Protein AF-B1YFH8-F1 (afdb_monomer_lite)

Organism: Exiguobacterium sibiricum (strain DSM 17290 / CCUG 55495 / CIP 109462 / JCM 13490 / 255-15) (NCBI:txid262543)

Structure (mmCIF, N/CA/C/O backbone):
data_AF-B1YFH8-F1
#
_entry.id   AF-B1YFH8-F1
#
loop_
_atom_site.group_PDB
_atom_site.id
_atom_site.type_symbol
_atom_site.label_atom_id
_atom_site.label_alt_id
_atom_site.label_comp_id
_atom_site.label_asym_id
_atom_site.label_entity_id
_atom_site.label_seq_id
_atom_site.pdbx_PDB_ins_code
_atom_site.Cartn_x
_atom_site.Cartn_y
_atom_site.Cartn_z
_atom_site.occupancy
_atom_site.B_iso_or_equiv
_atom_site.auth_seq_id
_atom_site.auth_comp_id
_atom_site.auth_asym_id
_atom_site.auth_atom_id
_atom_site.pdbx_PDB_model_num
ATOM 1 N N . MET A 1 1 ? -2.773 13.522 -18.287 1.00 66.25 1 MET A N 1
ATOM 2 C CA . MET A 1 1 ? -2.016 12.505 -17.521 1.00 66.25 1 MET A CA 1
ATOM 3 C C . MET A 1 1 ? -1.870 12.903 -16.052 1.00 66.25 1 MET A C 1
ATOM 5 O O . MET A 1 1 ? -2.356 12.160 -15.216 1.00 66.25 1 MET A O 1
ATOM 9 N N . LEU A 1 2 ? -1.319 14.082 -15.722 1.00 77.38 2 LEU A N 1
ATOM 10 C CA . LEU A 1 2 ? -1.197 14.557 -14.326 1.00 77.38 2 LEU A CA 1
ATOM 11 C C . LEU A 1 2 ? -2.537 14.676 -13.577 1.00 77.38 2 LEU A C 1
ATOM 13 O O . LEU A 1 2 ? -2.634 14.256 -12.432 1.00 77.38 2 LEU A O 1
ATOM 17 N N . SER A 1 3 ? -3.583 15.190 -14.232 1.00 76.81 3 SER A N 1
ATOM 18 C CA . SER A 1 3 ? -4.930 15.271 -13.650 1.00 76.81 3 SER A CA 1
ATOM 19 C C . SER A 1 3 ? -5.519 13.897 -13.320 1.00 76.81 3 SER A C 1
ATOM 21 O O . SER A 1 3 ? -6.137 13.731 -12.277 1.00 76.81 3 SER A O 1
ATOM 23 N N . LEU A 1 4 ? -5.290 12.904 -14.184 1.00 76.00 4 LEU A N 1
ATOM 24 C CA . LEU A 1 4 ? -5.779 11.537 -14.000 1.00 76.00 4 LEU A CA 1
ATOM 25 C C . LEU A 1 4 ? -5.075 10.853 -12.820 1.00 76.00 4 LEU A C 1
ATOM 27 O O . LEU A 1 4 ? -5.743 10.280 -11.969 1.00 76.00 4 LEU A O 1
ATOM 31 N N . LEU A 1 5 ? -3.753 11.023 -12.711 1.00 78.62 5 LEU A N 1
ATOM 32 C CA . LEU A 1 5 ? -2.975 10.553 -11.560 1.00 78.62 5 LEU A CA 1
ATOM 33 C C . LEU A 1 5 ? -3.422 11.213 -10.249 1.00 78.62 5 LEU A C 1
ATOM 35 O O . LEU A 1 5 ? -3.568 10.529 -9.244 1.00 78.62 5 LEU A O 1
ATOM 39 N N . ALA A 1 6 ? -3.673 12.525 -10.246 1.00 82.75 6 ALA A N 1
ATOM 40 C CA . ALA A 1 6 ? -4.124 13.235 -9.048 1.00 82.75 6 ALA A CA 1
ATOM 41 C C . ALA A 1 6 ? -5.509 12.764 -8.570 1.00 82.75 6 ALA A C 1
ATOM 43 O O . ALA A 1 6 ? -5.739 12.598 -7.375 1.00 82.75 6 ALA A O 1
ATOM 44 N N . VAL A 1 7 ? -6.436 12.524 -9.501 1.00 83.00 7 VAL A N 1
ATOM 45 C CA . VAL A 1 7 ? -7.759 11.976 -9.167 1.00 83.00 7 VAL A CA 1
ATOM 46 C C . VAL A 1 7 ? -7.627 10.559 -8.613 1.00 83.00 7 VAL A C 1
ATOM 48 O O . VAL A 1 7 ? -8.259 10.227 -7.613 1.00 83.00 7 VAL A O 1
ATOM 51 N N . GLN A 1 8 ? -6.780 9.736 -9.222 1.00 76.88 8 GLN A N 1
ATOM 52 C CA . GLN A 1 8 ? -6.559 8.359 -8.798 1.00 76.88 8 GLN A CA 1
ATOM 53 C C . GLN A 1 8 ? -5.938 8.272 -7.400 1.00 76.88 8 GLN A C 1
ATOM 55 O O . GLN A 1 8 ? -6.428 7.512 -6.567 1.00 76.88 8 GLN A O 1
ATOM 60 N N . THR A 1 9 ? -4.928 9.090 -7.094 1.00 80.12 9 THR A N 1
ATOM 61 C CA . THR A 1 9 ? -4.331 9.119 -5.750 1.00 80.12 9 THR A CA 1
ATOM 62 C C . THR A 1 9 ? -5.330 9.593 -4.700 1.00 80.12 9 THR A C 1
ATOM 64 O O . THR A 1 9 ? -5.399 9.010 -3.619 1.00 80.12 9 THR A O 1
ATOM 67 N N . LEU A 1 10 ? -6.170 10.584 -5.016 1.00 81.75 10 LEU A N 1
ATOM 68 C CA . LEU A 1 10 ? -7.260 11.005 -4.130 1.00 81.75 10 LEU A CA 1
ATOM 69 C C . LEU A 1 10 ? -8.252 9.867 -3.862 1.00 81.75 10 LEU A C 1
ATOM 71 O O . LEU A 1 10 ? -8.600 9.617 -2.706 1.00 81.75 10 LEU A O 1
ATOM 75 N N . LEU A 1 11 ? -8.680 9.154 -4.908 1.00 76.75 11 LEU A N 1
ATOM 76 C CA . LEU A 1 11 ? -9.576 8.004 -4.774 1.00 76.75 11 LEU A CA 1
ATOM 77 C C . LEU A 1 11 ? -8.945 6.891 -3.933 1.00 76.75 11 LEU A C 1
ATOM 79 O O . LEU A 1 11 ? -9.623 6.321 -3.079 1.00 76.75 11 LEU A O 1
ATOM 83 N N . GLN A 1 12 ? -7.653 6.624 -4.112 1.00 72.62 12 GLN A N 1
ATOM 84 C CA . GLN A 1 12 ? -6.926 5.605 -3.358 1.00 72.62 12 GLN A CA 1
ATOM 85 C C . GLN A 1 12 ? -6.794 5.975 -1.874 1.00 72.62 12 GLN A C 1
ATOM 87 O O . GLN A 1 12 ? -7.021 5.131 -1.006 1.00 72.62 12 GLN A O 1
ATOM 92 N N . VAL A 1 13 ? -6.507 7.244 -1.563 1.00 77.75 13 VAL A N 1
ATOM 93 C CA . VAL A 1 13 ? -6.432 7.735 -0.177 1.00 77.75 13 VAL A CA 1
ATOM 94 C C . VAL A 1 13 ? -7.788 7.617 0.520 1.00 77.75 13 VAL A C 1
ATOM 96 O O . VAL A 1 13 ? -7.858 7.162 1.664 1.00 77.75 13 VAL A O 1
ATOM 99 N N . ILE A 1 14 ? -8.879 7.993 -0.150 1.00 76.00 14 ILE A N 1
ATOM 100 C CA . ILE A 1 14 ? -10.229 7.869 0.417 1.00 76.00 14 ILE A CA 1
ATOM 101 C C . ILE A 1 14 ? -10.608 6.390 0.565 1.00 76.00 14 ILE A C 1
ATOM 103 O O . ILE A 1 14 ? -11.081 5.979 1.629 1.00 76.00 14 ILE A O 1
ATOM 107 N N . GLY A 1 15 ? -10.375 5.589 -0.476 1.00 70.75 15 GLY A N 1
ATOM 108 C CA . GLY A 1 15 ? -10.699 4.166 -0.520 1.00 70.75 15 GLY A CA 1
ATOM 109 C C . GLY A 1 15 ? -9.985 3.370 0.568 1.00 70.75 15 GLY A C 1
ATOM 110 O O . GLY A 1 15 ? -10.650 2.688 1.348 1.00 70.75 15 GLY A O 1
ATOM 111 N N . GLY A 1 16 ? -8.664 3.522 0.696 1.00 68.94 16 GLY A N 1
ATOM 112 C CA . GLY A 1 16 ? -7.867 2.802 1.695 1.00 68.94 16 GLY A CA 1
ATOM 113 C C . GLY A 1 16 ? -8.302 3.103 3.132 1.00 68.94 16 GLY A C 1
ATOM 114 O O . GLY A 1 16 ? -8.535 2.189 3.924 1.00 68.94 16 GLY A O 1
ATOM 115 N N . ASN A 1 17 ? -8.516 4.382 3.455 1.00 69.38 17 ASN A N 1
ATOM 116 C CA . ASN A 1 17 ? -8.950 4.792 4.795 1.00 69.38 17 ASN A CA 1
ATOM 117 C C . ASN A 1 17 ? -10.393 4.367 5.115 1.00 69.38 17 ASN A C 1
ATOM 119 O O . ASN A 1 17 ? -10.727 4.087 6.270 1.00 69.38 17 ASN A O 1
ATOM 123 N N . THR A 1 18 ? -11.265 4.326 4.107 1.00 69.31 18 THR A N 1
ATOM 124 C CA . THR A 1 18 ? -12.672 3.940 4.287 1.00 69.31 18 THR A CA 1
ATOM 125 C C . THR A 1 18 ? -12.819 2.428 4.413 1.00 69.31 18 THR A C 1
ATOM 127 O O . THR A 1 18 ? -13.564 1.967 5.278 1.00 69.31 18 THR A O 1
ATOM 130 N N . ALA A 1 19 ? -12.071 1.652 3.624 1.00 69.75 19 ALA A N 1
ATOM 131 C CA . ALA A 1 19 ? -12.101 0.192 3.653 1.00 69.75 19 ALA A CA 1
ATOM 132 C C . ALA A 1 19 ? -11.781 -0.356 5.052 1.00 69.75 19 ALA A C 1
ATOM 134 O O . ALA A 1 19 ? -12.533 -1.178 5.575 1.00 69.75 19 ALA A O 1
ATOM 135 N N . PHE A 1 20 ? -10.744 0.173 5.713 1.00 68.00 20 PHE A N 1
ATOM 136 C CA . PHE A 1 20 ? -10.383 -0.248 7.069 1.00 68.00 20 PHE A CA 1
ATOM 137 C C . PHE A 1 20 ? -11.508 0.014 8.086 1.00 68.00 20 PHE A C 1
ATOM 139 O O . PHE A 1 20 ? -11.830 -0.846 8.904 1.00 68.00 20 PHE A O 1
ATOM 146 N N . LYS A 1 21 ? -12.176 1.173 7.995 1.00 72.81 21 LYS A N 1
ATOM 147 C CA . LYS A 1 21 ? -13.330 1.504 8.851 1.00 72.81 21 LYS A CA 1
ATOM 148 C C . LYS A 1 21 ? -14.554 0.633 8.576 1.00 72.81 21 LYS A C 1
ATOM 150 O O . LYS A 1 21 ? -15.350 0.400 9.478 1.00 72.81 21 LYS A O 1
ATOM 155 N N . VAL A 1 22 ? -14.751 0.198 7.335 1.00 76.88 22 VAL A N 1
ATOM 156 C CA . VAL A 1 22 ? -15.866 -0.684 6.969 1.00 76.88 22 VAL A CA 1
ATOM 157 C C . VAL A 1 22 ? -15.637 -2.086 7.532 1.00 76.88 22 VAL A C 1
ATOM 159 O O . VAL A 1 22 ? -16.558 -2.662 8.106 1.00 76.88 22 VAL A O 1
ATOM 162 N N . VAL A 1 23 ? -14.407 -2.601 7.468 1.00 78.56 23 VAL A N 1
ATOM 163 C CA . VAL A 1 23 ? -14.052 -3.915 8.033 1.00 78.56 23 VAL A CA 1
ATOM 164 C C . VAL A 1 23 ? -14.330 -3.962 9.534 1.00 78.56 23 VAL A C 1
ATOM 166 O O . VAL A 1 23 ? -15.001 -4.883 9.996 1.00 78.56 23 VAL A O 1
ATOM 169 N N . THR A 1 24 ? -13.916 -2.938 10.288 1.00 77.12 24 THR A N 1
ATOM 170 C CA . THR A 1 24 ? -14.158 -2.883 11.741 1.00 77.12 24 THR A CA 1
ATOM 171 C C . THR A 1 24 ? -15.632 -2.731 12.125 1.00 77.12 24 THR A C 1
ATOM 173 O O . THR A 1 24 ? -15.984 -2.931 13.283 1.00 77.12 24 THR A O 1
ATOM 176 N N . ARG A 1 25 ? -16.509 -2.392 11.170 1.00 76.69 25 ARG A N 1
ATOM 177 C CA . ARG A 1 25 ? -17.966 -2.304 11.367 1.00 76.69 25 ARG A CA 1
ATOM 178 C C . ARG A 1 25 ? -18.712 -3.591 11.027 1.00 76.69 25 ARG A C 1
ATOM 180 O O . ARG A 1 25 ? -19.835 -3.763 11.492 1.00 76.69 25 ARG A O 1
ATOM 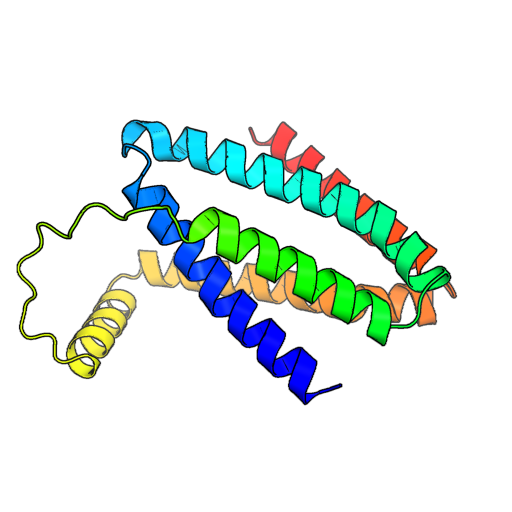187 N N . ILE A 1 26 ? -18.134 -4.444 10.185 1.00 78.62 26 ILE A N 1
ATOM 188 C CA . ILE A 1 26 ? -18.761 -5.688 9.713 1.00 78.62 26 ILE A CA 1
ATOM 189 C C . ILE A 1 26 ? -18.270 -6.887 10.533 1.00 78.62 26 ILE A C 1
ATOM 191 O O . ILE A 1 26 ? -19.021 -7.835 10.749 1.00 78.62 26 ILE A O 1
ATOM 195 N N . VAL A 1 27 ? -17.020 -6.844 10.996 1.00 83.06 27 VAL A N 1
ATOM 196 C CA . VAL A 1 27 ? -16.369 -7.938 11.722 1.00 83.06 27 VAL A CA 1
ATOM 197 C C . VAL A 1 27 ? -16.423 -7.676 13.227 1.00 83.06 27 VAL A C 1
ATOM 199 O O . VAL A 1 27 ? -16.128 -6.573 13.681 1.00 83.06 27 VAL A O 1
ATOM 202 N N . ALA A 1 28 ? -16.776 -8.700 14.007 1.00 82.50 28 ALA A N 1
ATOM 203 C CA . ALA A 1 28 ? -16.754 -8.633 15.467 1.00 82.50 28 ALA A CA 1
ATOM 204 C C . ALA A 1 28 ? -15.328 -8.396 15.999 1.00 82.50 28 ALA A C 1
ATOM 206 O O . ALA A 1 28 ? -14.358 -8.890 15.420 1.00 82.50 28 ALA A O 1
ATOM 207 N N . SER A 1 29 ? -15.195 -7.674 17.115 1.00 82.00 29 SER A N 1
ATOM 208 C CA . SER A 1 29 ? -13.904 -7.266 17.695 1.00 82.00 29 SER A CA 1
ATOM 209 C C . SER A 1 29 ? -12.931 -8.431 17.906 1.00 82.00 29 SER A C 1
ATOM 211 O O . SER A 1 29 ? -11.734 -8.295 17.660 1.00 82.00 29 SER A O 1
ATOM 213 N N . GLU A 1 30 ? -13.447 -9.594 18.300 1.00 87.75 30 GLU A N 1
ATOM 214 C CA . GLU A 1 30 ? -12.684 -10.819 18.562 1.00 87.75 30 GLU A CA 1
ATOM 215 C C . GLU A 1 30 ? -12.129 -11.442 17.272 1.00 87.75 30 GLU A C 1
ATOM 217 O O . GLU A 1 30 ? -11.110 -12.129 17.290 1.00 87.75 30 GLU A O 1
ATOM 222 N N . GLN A 1 31 ? -12.790 -11.188 16.141 1.00 87.88 31 GLN A N 1
ATOM 223 C CA . GLN A 1 31 ? -12.414 -11.691 14.821 1.00 87.88 31 GLN A CA 1
ATOM 224 C C . GLN A 1 31 ? -11.579 -10.685 14.019 1.00 87.88 31 GLN A C 1
ATOM 226 O O . GLN A 1 31 ? -11.055 -11.049 12.965 1.00 87.88 31 GLN A O 1
ATOM 231 N N . LEU A 1 32 ? -11.397 -9.448 14.500 1.00 86.19 32 LEU A N 1
ATOM 232 C CA . LEU A 1 32 ? -10.574 -8.439 13.824 1.00 86.19 32 LEU A CA 1
ATOM 233 C C . LEU A 1 32 ? -9.137 -8.900 13.545 1.00 86.19 32 LEU A C 1
ATOM 235 O O . LEU A 1 32 ? -8.669 -8.642 12.437 1.00 86.19 32 LEU A O 1
ATOM 239 N N . PRO A 1 33 ? -8.435 -9.609 14.455 1.00 86.19 33 PRO A N 1
ATOM 240 C CA . PRO A 1 33 ? -7.101 -10.122 14.151 1.00 86.19 33 PRO A CA 1
ATOM 241 C C . PRO A 1 33 ? -7.111 -11.101 12.969 1.00 86.19 33 PRO A C 1
ATOM 243 O O . PRO A 1 33 ? -6.262 -11.011 12.085 1.00 86.19 33 PRO A O 1
ATOM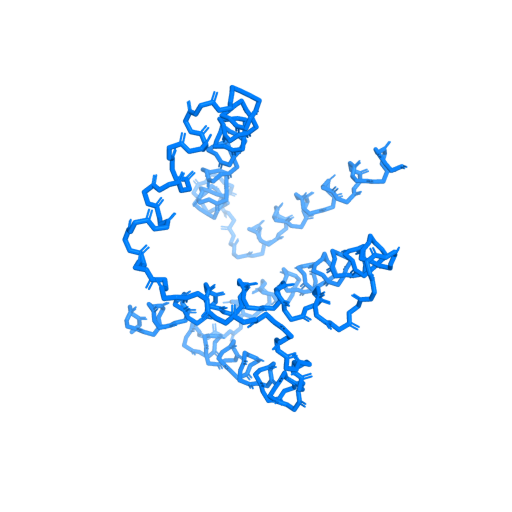 246 N N . VAL A 1 34 ? -8.112 -11.987 12.915 1.00 87.31 34 VAL A N 1
ATOM 247 C CA . VAL A 1 34 ? -8.277 -12.972 11.837 1.00 87.31 34 VAL A CA 1
ATOM 248 C C . VAL A 1 34 ? -8.622 -12.276 10.520 1.00 87.31 34 VAL A C 1
ATOM 250 O O . VAL A 1 34 ? -7.994 -12.546 9.499 1.00 87.31 34 VAL A O 1
ATOM 253 N N . ALA A 1 35 ? -9.567 -11.333 10.531 1.00 85.94 35 ALA A N 1
ATOM 254 C CA . ALA A 1 35 ? -9.918 -10.554 9.345 1.00 85.94 35 ALA A CA 1
ATOM 255 C C . ALA A 1 35 ? -8.731 -9.732 8.823 1.00 85.94 35 ALA A C 1
ATOM 257 O O . ALA A 1 35 ? -8.495 -9.689 7.617 1.00 85.94 35 ALA A O 1
ATOM 258 N N . ASN A 1 36 ? -7.940 -9.137 9.718 1.00 84.69 36 ASN A N 1
ATOM 259 C CA . ASN A 1 36 ? -6.733 -8.409 9.345 1.00 84.69 36 ASN A CA 1
ATOM 260 C C . ASN A 1 36 ? -5.672 -9.337 8.723 1.00 84.69 36 ASN A C 1
ATOM 262 O O . ASN A 1 36 ? -5.038 -8.966 7.737 1.00 84.69 36 ASN A O 1
ATOM 266 N N . ALA A 1 37 ? -5.517 -10.561 9.236 1.00 85.31 37 ALA A N 1
ATOM 267 C CA . ALA A 1 37 ? -4.628 -11.563 8.645 1.00 85.31 37 ALA A CA 1
ATOM 268 C C . ALA A 1 37 ? -5.069 -11.968 7.226 1.00 85.31 37 ALA A C 1
ATOM 270 O O . ALA A 1 37 ? -4.235 -12.038 6.319 1.00 85.31 37 ALA A O 1
ATOM 271 N N . TYR A 1 38 ? -6.374 -12.167 7.002 1.00 86.69 38 TYR A N 1
ATOM 272 C CA . TYR A 1 38 ? -6.917 -12.417 5.662 1.00 86.69 38 TYR A CA 1
ATOM 273 C C . TYR A 1 38 ? -6.655 -11.246 4.713 1.00 86.69 38 TYR A C 1
ATOM 275 O O . TYR A 1 38 ? -6.157 -11.465 3.611 1.00 86.69 38 TYR A O 1
ATOM 283 N N . LEU A 1 39 ? -6.932 -10.010 5.139 1.00 85.88 39 LEU A N 1
ATOM 284 C CA . LEU A 1 39 ? -6.681 -8.818 4.323 1.00 85.88 39 LEU A CA 1
ATOM 285 C C . LEU A 1 39 ? -5.199 -8.666 3.978 1.00 85.88 39 LEU A C 1
ATOM 287 O O . LEU A 1 39 ? -4.872 -8.430 2.820 1.00 85.88 39 LEU A O 1
ATOM 291 N N . SER A 1 40 ? -4.304 -8.873 4.946 1.00 84.44 40 SER A N 1
ATOM 292 C CA . SER A 1 40 ? -2.860 -8.836 4.696 1.00 84.44 40 SER A CA 1
ATOM 293 C C . SER A 1 40 ? -2.418 -9.938 3.732 1.00 84.44 40 SER A C 1
ATOM 295 O O . SER A 1 40 ? -1.561 -9.712 2.881 1.00 84.44 40 SER A O 1
ATOM 297 N N . THR A 1 41 ? -3.022 -11.124 3.815 1.00 85.94 41 THR A N 1
ATOM 298 C CA . THR A 1 41 ? -2.731 -12.221 2.885 1.00 85.94 41 THR A CA 1
ATOM 299 C C . THR A 1 41 ? -3.197 -11.882 1.470 1.00 85.94 41 THR A C 1
ATOM 301 O O . THR A 1 41 ? -2.432 -12.051 0.523 1.00 85.94 41 THR A O 1
ATOM 304 N N . LEU A 1 42 ? -4.419 -11.361 1.317 1.00 88.06 42 LEU A N 1
ATOM 305 C CA . LEU A 1 42 ? -4.958 -10.932 0.024 1.00 88.06 42 LEU A CA 1
ATOM 306 C C . LEU A 1 42 ? -4.125 -9.806 -0.594 1.00 88.06 42 LEU A C 1
ATOM 308 O O . LEU A 1 42 ? -3.859 -9.847 -1.792 1.00 88.06 42 LEU A O 1
ATOM 312 N N . ASP A 1 43 ? -3.671 -8.852 0.215 1.00 85.94 43 ASP A N 1
ATOM 313 C CA . ASP A 1 43 ? -2.791 -7.765 -0.218 1.00 85.94 43 ASP A CA 1
ATOM 314 C C . ASP A 1 43 ? -1.442 -8.292 -0.729 1.00 85.94 43 ASP A C 1
ATOM 316 O O . ASP A 1 43 ? -1.000 -7.932 -1.820 1.00 85.94 43 ASP A O 1
ATOM 320 N N . ARG A 1 44 ? -0.824 -9.240 -0.012 1.00 84.56 44 ARG A N 1
ATOM 321 C CA . ARG A 1 44 ? 0.430 -9.887 -0.440 1.00 84.56 44 ARG A CA 1
ATOM 322 C C . ARG A 1 44 ? 0.262 -10.675 -1.736 1.00 84.56 44 ARG A C 1
ATOM 324 O O . ARG A 1 44 ? 1.086 -10.548 -2.640 1.00 84.56 44 ARG A O 1
ATOM 331 N N . VAL A 1 45 ? -0.799 -11.475 -1.843 1.00 88.12 45 VAL A N 1
ATOM 332 C CA . VAL A 1 45 ? -1.100 -12.253 -3.057 1.00 88.12 45 VAL A CA 1
ATOM 333 C C . VAL A 1 45 ? -1.388 -11.320 -4.233 1.00 88.12 45 VAL A C 1
ATOM 335 O O . VAL A 1 45 ? -0.845 -11.520 -5.318 1.00 88.12 45 VAL A O 1
ATOM 338 N N . GLY A 1 46 ? -2.192 -10.279 -4.010 1.00 89.31 46 GLY A N 1
ATOM 339 C CA . GLY A 1 46 ? -2.500 -9.256 -5.005 1.00 89.31 46 GLY A CA 1
ATOM 340 C C . GLY A 1 46 ? -1.254 -8.506 -5.465 1.00 89.31 46 GLY A C 1
ATOM 341 O O . GLY A 1 46 ? -1.072 -8.317 -6.664 1.00 89.31 46 GLY A O 1
ATOM 342 N N . TH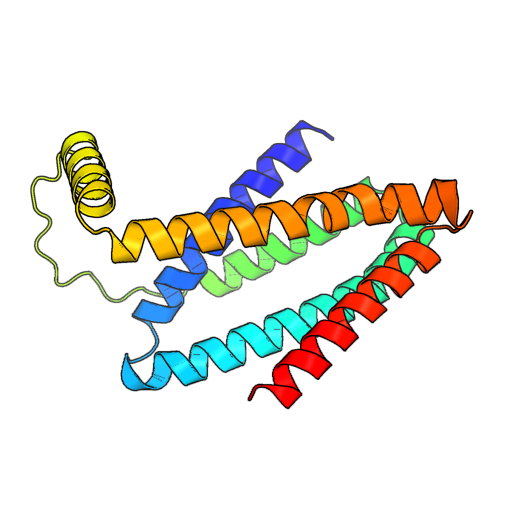R A 1 47 ? -0.354 -8.165 -4.542 1.00 86.94 47 THR A N 1
ATOM 343 C CA . THR A 1 47 ? 0.927 -7.519 -4.852 1.00 86.94 47 THR A CA 1
ATOM 344 C C . THR A 1 47 ? 1.809 -8.429 -5.701 1.00 86.94 47 THR A C 1
ATOM 346 O O . THR A 1 47 ? 2.292 -8.002 -6.745 1.00 86.94 47 THR A O 1
ATOM 349 N N . LEU A 1 48 ? 1.976 -9.702 -5.323 1.00 86.56 48 LEU A N 1
ATOM 350 C CA . LEU A 1 48 ? 2.746 -10.666 -6.118 1.00 86.56 48 LEU A CA 1
ATOM 351 C C . LEU A 1 48 ? 2.172 -10.829 -7.532 1.00 86.56 48 LEU A C 1
ATOM 353 O O . LEU A 1 48 ? 2.910 -10.747 -8.515 1.00 86.56 48 LEU A O 1
ATOM 357 N N . ALA A 1 49 ? 0.855 -11.018 -7.641 1.00 89.25 49 ALA A N 1
ATOM 358 C CA . ALA A 1 49 ? 0.175 -11.130 -8.928 1.00 89.25 49 ALA A CA 1
ATOM 359 C C . ALA A 1 49 ? 0.324 -9.846 -9.761 1.00 89.25 49 ALA A C 1
ATOM 361 O O . ALA A 1 49 ? 0.609 -9.912 -10.957 1.00 89.25 49 ALA A O 1
ATOM 362 N N . GLY A 1 50 ? 0.188 -8.684 -9.121 1.00 88.19 50 GLY A N 1
ATOM 363 C CA . GLY A 1 50 ? 0.332 -7.369 -9.734 1.00 88.19 50 GLY A CA 1
ATOM 364 C C . GLY A 1 50 ? 1.747 -7.096 -10.234 1.00 88.19 50 GLY A C 1
ATOM 365 O O . GLY A 1 50 ? 1.899 -6.567 -11.328 1.00 88.19 50 GLY A O 1
ATOM 366 N N . LEU A 1 51 ? 2.786 -7.504 -9.502 1.00 84.94 51 LEU A N 1
ATOM 367 C CA . LEU A 1 51 ? 4.180 -7.359 -9.934 1.00 84.94 51 LEU A CA 1
ATOM 368 C C . LEU A 1 51 ? 4.507 -8.251 -11.137 1.00 84.94 51 LEU A C 1
ATOM 370 O O . LEU A 1 51 ? 5.139 -7.787 -12.090 1.00 84.94 51 LEU A O 1
ATOM 374 N N . LEU A 1 52 ? 4.039 -9.505 -11.118 1.00 83.50 52 LEU A N 1
ATOM 375 C CA . LEU A 1 52 ? 4.201 -10.446 -12.233 1.00 83.50 52 LEU A CA 1
ATOM 376 C C . LEU A 1 52 ? 3.475 -9.954 -13.491 1.00 83.50 52 LEU A C 1
ATOM 378 O O . LEU A 1 52 ? 4.051 -9.940 -14.579 1.00 83.50 52 LEU A O 1
ATOM 382 N N . ALA A 1 53 ? 2.224 -9.513 -13.341 1.00 86.56 53 ALA A N 1
ATOM 383 C CA . ALA A 1 53 ? 1.447 -8.961 -14.442 1.00 86.56 53 ALA A CA 1
ATOM 384 C C . ALA A 1 53 ? 1.994 -7.600 -14.899 1.00 86.56 53 ALA A C 1
ATOM 386 O O . ALA A 1 53 ? 2.029 -7.326 -16.093 1.00 86.56 53 ALA A O 1
ATOM 387 N N . GLY A 1 54 ? 2.461 -6.758 -13.978 1.00 83.69 54 GLY A N 1
ATOM 388 C CA . GLY A 1 54 ? 2.893 -5.385 -14.234 1.00 83.69 54 GLY A CA 1
ATOM 389 C C . GLY A 1 54 ? 4.067 -5.289 -15.204 1.00 83.69 54 GLY A C 1
ATOM 390 O O . GLY A 1 54 ? 4.022 -4.478 -16.127 1.00 83.69 54 GLY A O 1
ATOM 391 N N . GLY A 1 55 ? 5.076 -6.156 -15.070 1.00 79.25 55 GLY A N 1
ATOM 392 C CA . GLY A 1 55 ? 6.201 -6.204 -16.016 1.00 79.25 55 GLY A CA 1
ATOM 393 C C . GLY A 1 55 ? 5.763 -6.564 -17.444 1.00 79.25 55 GLY A C 1
ATOM 394 O O . GLY A 1 55 ? 6.190 -5.940 -18.421 1.00 79.25 55 GLY A O 1
ATOM 395 N N . LEU A 1 56 ? 4.834 -7.518 -17.570 1.00 83.56 56 LEU A N 1
ATOM 396 C CA . LEU A 1 56 ? 4.241 -7.911 -18.854 1.00 83.56 56 LEU A CA 1
ATOM 397 C C . LEU A 1 56 ? 3.340 -6.805 -19.427 1.00 83.56 56 LEU A C 1
ATOM 399 O O . LEU A 1 56 ? 3.387 -6.512 -20.620 1.00 83.56 56 LEU A O 1
ATOM 403 N N . LEU A 1 57 ? 2.551 -6.146 -18.579 1.00 86.69 57 LEU A N 1
ATOM 404 C CA . LEU A 1 57 ? 1.653 -5.069 -18.987 1.00 86.69 57 LEU A CA 1
ATOM 405 C C . LEU A 1 57 ? 2.429 -3.846 -19.484 1.00 86.69 57 LEU A C 1
ATOM 407 O O . LEU A 1 57 ? 2.092 -3.304 -20.531 1.00 86.69 57 LEU A O 1
ATOM 411 N N . ILE A 1 58 ? 3.492 -3.441 -18.785 1.00 84.12 58 ILE A N 1
ATOM 412 C CA . ILE A 1 58 ? 4.311 -2.275 -19.159 1.00 84.12 58 ILE A CA 1
ATOM 413 C C . ILE A 1 58 ? 5.113 -2.530 -20.443 1.00 84.12 58 ILE A C 1
ATOM 415 O O . ILE A 1 58 ? 5.386 -1.589 -21.187 1.00 84.12 58 ILE A O 1
ATOM 419 N N . SER A 1 59 ? 5.485 -3.781 -20.727 1.00 82.00 59 SER A N 1
ATOM 420 C CA . SER A 1 59 ? 6.181 -4.124 -21.975 1.00 82.00 59 SER A CA 1
ATOM 421 C C . SER A 1 59 ? 5.245 -4.227 -23.185 1.00 82.00 59 SER A C 1
ATOM 423 O O . SER A 1 59 ? 5.676 -3.926 -24.297 1.00 82.00 59 SER A O 1
ATOM 425 N N . GLY A 1 60 ? 3.981 -4.619 -22.987 1.00 83.81 60 GLY A N 1
ATOM 426 C CA . GLY A 1 60 ? 3.009 -4.815 -24.071 1.00 83.81 60 GLY A CA 1
ATOM 427 C C . GLY A 1 60 ? 2.040 -3.654 -24.324 1.00 83.81 60 GLY A C 1
ATOM 428 O O . GLY A 1 60 ? 1.512 -3.538 -25.430 1.00 83.81 60 GLY A O 1
ATOM 429 N N . PHE A 1 61 ? 1.786 -2.794 -23.334 1.00 87.62 61 PHE A N 1
ATOM 430 C CA . PHE A 1 61 ? 0.750 -1.759 -23.404 1.00 87.62 61 PHE A CA 1
ATOM 431 C C . PHE A 1 61 ? 1.286 -0.347 -23.146 1.00 87.62 61 PHE A C 1
ATOM 433 O O . PHE A 1 61 ? 2.267 -0.126 -22.442 1.00 87.62 61 PHE A O 1
ATOM 440 N N . SER A 1 62 ? 0.578 0.644 -23.694 1.00 87.25 62 SER A N 1
ATOM 441 C CA . SER A 1 62 ? 0.796 2.058 -23.376 1.00 87.25 62 SER A CA 1
ATOM 442 C C . SER A 1 62 ? 0.365 2.377 -21.941 1.00 87.25 62 SER A C 1
ATOM 444 O O . SER A 1 62 ? -0.640 1.855 -21.453 1.00 87.25 62 SER A O 1
ATOM 446 N N . ILE A 1 63 ? 1.055 3.336 -21.313 1.00 84.19 63 ILE A N 1
ATOM 447 C CA . ILE A 1 63 ? 0.726 3.873 -19.984 1.00 84.19 63 ILE A CA 1
ATOM 448 C C . ILE A 1 63 ? -0.752 4.280 -19.865 1.00 84.19 63 ILE A C 1
ATOM 450 O O . ILE A 1 63 ? -1.371 4.076 -18.826 1.00 84.19 63 ILE A O 1
ATOM 454 N N . THR A 1 64 ? -1.353 4.810 -20.935 1.00 86.06 64 THR A N 1
ATOM 455 C CA . THR A 1 64 ? -2.760 5.236 -20.936 1.00 86.06 64 THR A CA 1
ATOM 456 C C . THR A 1 64 ? -3.714 4.055 -20.778 1.00 86.06 64 THR A C 1
ATOM 458 O O . THR A 1 64 ? -4.709 4.169 -20.067 1.00 86.06 64 THR A O 1
ATOM 461 N N . VAL A 1 65 ? -3.408 2.921 -21.413 1.00 87.88 65 VAL A N 1
ATOM 462 C CA . VAL A 1 65 ? -4.231 1.707 -21.330 1.00 87.88 65 VAL A CA 1
ATOM 463 C C . VAL A 1 65 ? -4.119 1.090 -19.940 1.00 87.88 65 VAL A C 1
ATOM 465 O O . VAL A 1 65 ? -5.136 0.724 -19.361 1.00 87.88 65 VAL A O 1
ATOM 468 N N . ILE A 1 66 ? -2.907 1.049 -19.382 1.00 88.06 66 ILE A N 1
ATOM 469 C CA . ILE A 1 66 ? -2.648 0.522 -18.034 1.00 88.06 66 ILE A CA 1
ATOM 470 C C . ILE A 1 66 ? -3.424 1.328 -16.984 1.00 88.06 66 ILE A C 1
ATOM 472 O O . ILE A 1 66 ? -4.156 0.752 -16.183 1.00 88.06 66 ILE A O 1
ATOM 476 N N . LEU A 1 67 ? -3.351 2.661 -17.049 1.00 85.38 67 LEU A N 1
ATOM 477 C CA . LEU A 1 67 ? -4.120 3.542 -16.163 1.00 85.38 67 LEU A CA 1
ATOM 478 C C . LEU A 1 67 ? -5.639 3.377 -16.352 1.00 85.38 67 LEU A C 1
ATOM 480 O O . LEU A 1 67 ? -6.401 3.444 -15.389 1.00 85.38 67 LEU A O 1
ATOM 484 N N . GLY A 1 68 ? -6.096 3.129 -17.583 1.00 86.94 68 GLY A N 1
ATOM 485 C CA . GLY A 1 68 ? -7.500 2.823 -17.865 1.00 86.94 68 GLY A CA 1
ATOM 486 C C . GLY A 1 68 ? -7.963 1.511 -17.222 1.00 86.94 68 GLY A C 1
ATOM 487 O O . GLY A 1 68 ? -9.022 1.479 -16.597 1.00 86.94 68 GLY A O 1
ATOM 488 N N . MET A 1 69 ? -7.164 0.444 -17.326 1.00 88.56 69 MET A N 1
ATOM 489 C CA . MET A 1 69 ? -7.445 -0.842 -16.672 1.00 88.56 69 MET A CA 1
ATOM 490 C C . MET A 1 69 ? -7.528 -0.683 -15.153 1.00 88.56 69 MET A C 1
ATOM 492 O O . MET A 1 69 ? -8.463 -1.183 -14.528 1.00 88.56 69 MET A O 1
ATOM 496 N N . GLU A 1 70 ? -6.594 0.061 -14.564 1.00 86.44 70 GLU A N 1
ATOM 497 C CA . GLU A 1 70 ? -6.586 0.329 -13.129 1.00 86.44 70 GLU A CA 1
ATOM 498 C C . GLU A 1 70 ? -7.849 1.071 -12.666 1.00 86.44 70 GLU A C 1
ATOM 500 O O . GLU A 1 70 ? -8.446 0.708 -11.647 1.00 86.44 70 GLU A O 1
ATOM 505 N N . ALA A 1 71 ? -8.298 2.069 -13.433 1.00 84.62 71 ALA A N 1
ATOM 506 C CA . ALA A 1 71 ? -9.534 2.790 -13.147 1.00 84.62 71 ALA A CA 1
ATOM 507 C C . ALA A 1 71 ? -10.762 1.862 -13.170 1.00 84.62 71 ALA A C 1
ATOM 509 O O . ALA A 1 71 ? -11.630 1.967 -12.302 1.00 84.62 71 ALA A O 1
ATOM 510 N N . VAL A 1 72 ? -10.822 0.920 -14.118 1.00 89.38 72 VAL A N 1
ATOM 511 C CA . VAL A 1 72 ? -11.906 -0.074 -14.200 1.00 89.38 72 VAL A CA 1
ATOM 512 C C . VAL A 1 72 ? -11.901 -1.003 -12.983 1.00 89.38 72 VAL A C 1
ATOM 514 O O . VAL A 1 72 ? -12.959 -1.232 -12.398 1.00 89.38 72 VAL A O 1
ATOM 517 N N . VAL A 1 73 ? -10.735 -1.495 -12.554 1.00 88.06 73 VAL A N 1
ATOM 518 C CA . VAL A 1 73 ? -10.619 -2.362 -11.364 1.00 88.06 73 VAL A CA 1
ATOM 519 C C . VAL A 1 73 ? -11.097 -1.639 -10.101 1.00 88.06 73 VAL A C 1
ATOM 521 O O . VAL A 1 73 ? -11.875 -2.197 -9.326 1.00 88.06 73 VAL A O 1
ATOM 524 N N . HIS A 1 74 ? -10.704 -0.377 -9.917 1.00 83.69 74 HIS A N 1
ATOM 525 C CA . HIS A 1 74 ? -11.167 0.433 -8.786 1.00 83.69 74 HIS A CA 1
ATOM 526 C C . HIS A 1 74 ? -12.674 0.702 -8.832 1.00 83.69 74 HIS A C 1
ATOM 528 O O . HIS A 1 74 ? -13.343 0.682 -7.798 1.00 83.69 74 HIS A O 1
ATOM 534 N N . LEU A 1 75 ? -13.227 0.922 -10.024 1.00 85.56 75 LEU A N 1
ATOM 535 C CA . LEU A 1 75 ? -14.661 1.118 -10.208 1.00 85.56 75 LEU A CA 1
ATOM 536 C C . LEU A 1 75 ? -15.443 -0.155 -9.859 1.00 85.56 75 LEU A C 1
ATOM 538 O O . LEU A 1 75 ? -16.440 -0.079 -9.143 1.00 85.56 75 LEU A O 1
ATOM 542 N N . ILE A 1 76 ? -14.955 -1.329 -10.267 1.00 88.75 76 ILE A N 1
ATOM 543 C CA . ILE A 1 76 ? -15.525 -2.624 -9.865 1.00 88.75 76 ILE A CA 1
ATOM 544 C C . ILE A 1 76 ? -15.492 -2.773 -8.339 1.00 88.75 76 ILE A C 1
ATOM 546 O O . ILE A 1 76 ? -16.518 -3.091 -7.736 1.00 88.75 76 ILE A O 1
ATOM 550 N N . ALA A 1 77 ? -14.350 -2.487 -7.704 1.00 84.38 77 ALA A N 1
ATOM 551 C CA . ALA A 1 77 ? -14.217 -2.542 -6.249 1.00 84.38 77 ALA A CA 1
ATOM 552 C C . ALA A 1 77 ? -15.228 -1.622 -5.545 1.00 84.38 77 ALA A C 1
ATOM 554 O O . ALA A 1 77 ? -15.854 -2.027 -4.565 1.00 84.38 77 ALA A O 1
ATOM 555 N N . TRP A 1 78 ? -15.459 -0.417 -6.071 1.00 80.69 78 TRP A N 1
ATOM 556 C CA . TRP A 1 78 ? -16.501 0.467 -5.552 1.00 80.69 78 TRP A CA 1
ATOM 557 C C . TRP A 1 78 ? -17.887 -0.181 -5.659 1.00 80.69 78 TRP A C 1
ATOM 559 O O . TRP A 1 78 ? -18.598 -0.242 -4.658 1.00 80.69 78 TRP A O 1
ATOM 569 N N . PHE A 1 79 ? -18.265 -0.738 -6.809 1.00 85.69 79 PHE A N 1
ATOM 570 C CA . PHE A 1 79 ? -19.561 -1.417 -6.949 1.00 85.69 79 PHE A CA 1
ATOM 571 C C . PHE A 1 79 ? -19.741 -2.593 -5.979 1.00 85.69 79 PHE A C 1
ATOM 573 O O . PHE A 1 79 ? -20.837 -2.773 -5.450 1.00 85.69 79 PHE A O 1
ATOM 580 N N . LEU A 1 80 ? -18.680 -3.351 -5.693 1.00 84.62 80 LEU A N 1
ATOM 581 C CA . LEU A 1 80 ? -18.691 -4.433 -4.698 1.00 84.62 80 LEU A CA 1
ATOM 582 C C . LEU A 1 80 ? -18.884 -3.920 -3.264 1.00 84.62 80 LEU A C 1
ATOM 584 O O . LEU A 1 80 ? -19.548 -4.573 -2.460 1.00 84.62 80 LEU A O 1
ATOM 588 N N . LEU A 1 81 ? -18.322 -2.754 -2.942 1.00 79.00 81 LEU A N 1
ATOM 589 C CA . LEU A 1 81 ? -18.425 -2.144 -1.614 1.00 79.00 81 LEU A CA 1
ATOM 590 C C . LEU A 1 81 ? -19.717 -1.337 -1.423 1.00 79.00 81 LEU A C 1
ATOM 592 O O . LEU A 1 81 ? -20.184 -1.193 -0.296 1.00 79.00 81 LEU A O 1
ATOM 596 N N . PHE A 1 82 ? -20.317 -0.830 -2.502 1.00 78.88 82 PHE A N 1
ATOM 597 C CA . PHE A 1 82 ? -21.540 -0.024 -2.477 1.00 78.88 82 PHE A CA 1
ATOM 598 C C . PHE A 1 82 ? -22.721 -0.651 -1.700 1.00 78.88 82 PHE A C 1
ATOM 600 O O . PHE A 1 82 ? -23.359 0.069 -0.930 1.00 78.88 82 PHE A O 1
ATOM 607 N N . PRO A 1 83 ? -23.032 -1.959 -1.827 1.00 80.00 83 PRO A N 1
ATOM 608 C CA . PRO A 1 83 ? -24.134 -2.582 -1.091 1.00 80.00 83 PRO A CA 1
ATOM 609 C C . PRO A 1 83 ? -23.827 -2.862 0.389 1.00 80.00 83 PRO A C 1
ATOM 611 O O . PRO A 1 83 ? -24.741 -3.240 1.128 1.00 80.00 83 PRO A O 1
ATOM 614 N N . LEU A 1 84 ? -22.582 -2.691 0.853 1.00 74.62 84 LEU A N 1
ATOM 615 C CA . LEU A 1 84 ? -22.228 -2.916 2.254 1.00 74.62 84 LEU A CA 1
ATOM 616 C C . LEU A 1 84 ? -22.849 -1.826 3.136 1.00 74.62 84 LEU A C 1
ATOM 618 O O . LEU A 1 84 ? -22.309 -0.735 3.327 1.00 74.62 84 LEU A O 1
ATOM 622 N N . ARG A 1 85 ? -24.009 -2.137 3.718 1.00 62.06 85 ARG A N 1
ATOM 623 C CA . ARG A 1 85 ? -24.635 -1.315 4.755 1.00 62.06 85 ARG A CA 1
ATOM 624 C C . ARG A 1 85 ? -23.769 -1.351 6.013 1.00 62.06 85 ARG A C 1
ATOM 626 O O . ARG A 1 85 ? -23.721 -2.355 6.713 1.00 62.06 85 ARG A O 1
ATOM 633 N N . SER A 1 86 ? -23.128 -0.227 6.334 1.00 58.69 86 SER A N 1
ATOM 634 C CA . SER A 1 86 ? -22.640 0.004 7.696 1.00 58.69 86 SER A CA 1
ATOM 635 C C . SER A 1 86 ? -23.839 -0.001 8.644 1.00 58.69 86 SER A C 1
ATOM 637 O O . SER A 1 86 ? -24.813 0.714 8.393 1.00 58.69 86 SER A O 1
ATOM 639 N N . ALA A 1 87 ? -23.779 -0.782 9.724 1.00 56.34 87 ALA A N 1
ATOM 640 C CA . ALA A 1 87 ? -24.754 -0.661 10.801 1.00 56.34 87 ALA A CA 1
ATOM 641 C C . ALA A 1 87 ? -24.817 0.815 11.254 1.00 56.34 87 ALA A C 1
ATOM 643 O O . ALA A 1 87 ? -23.763 1.450 11.379 1.00 56.34 87 ALA A O 1
ATOM 644 N N . PRO A 1 88 ? -26.017 1.396 11.433 1.00 53.97 88 PRO A N 1
ATOM 645 C CA . PRO A 1 88 ? -26.142 2.786 11.845 1.00 53.97 88 PRO A CA 1
ATOM 646 C C . PRO A 1 88 ? -25.443 2.996 13.190 1.00 53.97 88 PRO A C 1
ATOM 648 O O . PRO A 1 88 ? -25.601 2.196 14.114 1.00 53.97 88 PRO A O 1
ATOM 651 N N . ASP A 1 89 ? -24.667 4.077 13.280 1.00 56.66 89 ASP A N 1
ATOM 652 C CA . ASP A 1 89 ? -24.015 4.513 14.512 1.00 56.66 89 ASP A CA 1
ATOM 653 C C . ASP A 1 89 ? -25.063 4.600 15.630 1.00 56.66 89 ASP A C 1
ATOM 655 O O . ASP A 1 89 ? -25.984 5.414 15.567 1.00 56.66 89 ASP A O 1
ATOM 659 N N . LYS A 1 90 ? -24.909 3.791 16.684 1.00 53.75 90 LYS A N 1
ATOM 660 C CA . LYS A 1 90 ? -25.625 4.015 17.952 1.00 53.75 90 LYS A CA 1
ATOM 661 C C . LYS A 1 90 ? -25.058 5.217 18.724 1.00 53.75 90 LYS A C 1
ATOM 663 O O . LYS A 1 90 ? -25.553 5.541 19.799 1.00 53.75 90 LYS A O 1
ATOM 668 N N . ALA A 1 91 ? -24.031 5.883 18.198 1.00 55.19 91 ALA A N 1
ATOM 669 C CA . ALA A 1 91 ? -23.423 7.042 18.824 1.00 55.19 91 ALA A CA 1
ATOM 670 C C . ALA A 1 91 ? -24.271 8.299 18.581 1.00 55.19 91 ALA A C 1
ATOM 672 O O . ALA A 1 91 ? -24.375 8.810 17.465 1.00 55.19 91 ALA A O 1
ATOM 673 N N . VAL A 1 92 ? -24.856 8.814 19.664 1.00 54.22 92 VAL A N 1
ATOM 674 C CA . VAL A 1 92 ? -25.360 10.187 19.768 1.00 54.22 92 VAL A CA 1
ATOM 675 C C . VAL A 1 92 ? -24.269 11.116 19.244 1.00 54.22 92 VAL A C 1
ATOM 677 O O . VAL A 1 92 ? -23.211 11.210 19.856 1.00 54.22 92 VAL A O 1
ATOM 680 N N . LYS A 1 93 ? -24.494 11.766 18.096 1.00 55.28 93 LYS A N 1
ATOM 681 C CA . LYS A 1 93 ? -23.542 12.733 17.536 1.00 55.28 93 LYS A CA 1
ATOM 682 C C . LYS A 1 93 ? -23.391 13.885 18.537 1.00 55.28 93 LYS A C 1
ATOM 684 O O . LYS A 1 93 ? -24.356 14.635 18.708 1.00 55.28 93 LYS A O 1
ATOM 689 N N . PRO A 1 94 ? -22.230 14.073 19.188 1.00 60.28 94 PRO A N 1
ATOM 690 C CA . PRO A 1 94 ? -21.980 15.311 19.907 1.00 60.28 94 PRO A CA 1
ATOM 691 C C . PRO A 1 94 ? -21.996 16.458 18.887 1.00 60.28 94 PRO A C 1
ATOM 693 O O . PRO A 1 94 ? -21.735 16.245 17.699 1.00 60.28 94 PRO A O 1
ATOM 696 N N . LYS A 1 95 ? -22.286 17.689 19.320 1.00 61.94 95 LYS A N 1
ATOM 697 C CA . LYS A 1 95 ? -22.016 18.890 18.512 1.00 61.94 95 LYS A CA 1
ATOM 698 C C . LYS A 1 95 ? -20.494 19.039 18.370 1.00 61.94 95 LYS A C 1
ATOM 700 O O . LYS A 1 95 ? -19.866 19.768 19.127 1.00 61.94 95 LYS A O 1
ATOM 705 N N . LEU A 1 96 ? -19.909 18.286 17.445 1.00 58.66 96 LEU A N 1
ATOM 706 C CA . LEU A 1 96 ? -18.478 18.258 17.162 1.00 58.66 96 LEU A CA 1
ATOM 707 C C . LEU A 1 96 ? -18.090 19.563 16.469 1.00 58.66 96 LEU A C 1
ATOM 709 O O . LEU A 1 96 ? -18.594 19.882 15.389 1.00 58.66 96 LEU A O 1
ATOM 713 N N . THR A 1 97 ? -17.201 20.333 17.091 1.00 79.94 97 THR A N 1
ATOM 714 C CA . THR A 1 97 ? -16.518 21.428 16.399 1.00 79.94 97 THR A CA 1
ATOM 715 C C . THR A 1 97 ? -15.253 20.814 15.822 1.00 79.94 97 THR A C 1
ATOM 717 O O . THR A 1 97 ? -14.268 20.699 16.537 1.00 79.94 97 THR A O 1
ATOM 720 N N . TYR A 1 98 ? -15.291 20.406 14.548 1.00 80.50 98 TYR A N 1
ATOM 721 C CA . TYR A 1 98 ? -14.225 19.657 13.856 1.00 80.50 98 TYR A CA 1
ATOM 722 C C . TYR A 1 98 ? -12.796 20.096 14.230 1.00 80.50 98 TYR A C 1
ATOM 724 O O . TYR A 1 98 ? -11.925 19.276 14.505 1.00 80.50 98 TYR A O 1
ATOM 732 N N . TRP A 1 99 ? -12.566 21.410 14.282 1.00 85.25 99 TRP A N 1
ATOM 733 C CA . TRP A 1 99 ? -11.272 21.996 14.624 1.00 85.25 99 TRP A CA 1
ATOM 734 C C . TRP A 1 99 ? -10.868 21.829 16.094 1.00 85.25 99 TRP A C 1
ATOM 736 O O . TRP A 1 99 ? -9.684 21.641 16.371 1.00 85.25 99 TRP A O 1
ATOM 746 N N . ASN A 1 100 ? -11.818 21.876 17.030 1.00 84.88 100 ASN A N 1
ATOM 747 C CA . ASN A 1 100 ? -11.539 21.631 18.445 1.00 84.88 100 ASN A CA 1
ATOM 748 C C . ASN A 1 100 ? -11.201 20.163 18.689 1.00 84.88 100 ASN A C 1
ATOM 750 O O . ASN A 1 100 ? -10.212 19.899 19.364 1.00 84.88 100 ASN A O 1
ATOM 754 N N . ASP A 1 101 ? -11.941 19.231 18.088 1.00 82.88 101 ASP A N 1
ATOM 755 C CA . ASP A 1 101 ? -11.670 17.796 18.254 1.00 82.88 101 ASP A CA 1
ATOM 756 C C . ASP A 1 101 ? -10.309 17.426 17.653 1.00 82.88 101 ASP A C 1
ATOM 758 O O . ASP A 1 101 ? -9.535 16.668 18.238 1.00 82.88 101 ASP A O 1
ATOM 762 N N . LEU A 1 102 ? -9.970 18.026 16.504 1.00 86.56 102 LEU A N 1
ATOM 763 C CA . LEU A 1 102 ? -8.652 17.869 15.898 1.00 86.56 102 LEU A CA 1
ATOM 764 C C . LEU A 1 102 ? -7.552 18.401 16.832 1.00 86.56 102 LEU A C 1
ATOM 766 O O . LEU A 1 102 ? -6.555 17.716 17.069 1.00 86.56 102 LEU A O 1
ATOM 770 N N . ARG A 1 103 ? -7.737 19.598 17.404 1.00 89.25 103 ARG A N 1
ATOM 771 C CA . ARG A 1 103 ? -6.787 20.201 18.352 1.00 89.25 103 ARG A CA 1
ATOM 772 C C . ARG A 1 103 ? -6.631 19.364 19.620 1.00 89.25 103 ARG A C 1
ATOM 774 O O . ARG A 1 103 ? -5.505 19.205 20.099 1.00 89.25 103 ARG A O 1
ATOM 781 N N . GLU A 1 104 ? -7.721 18.837 20.164 1.00 85.50 104 GLU A N 1
ATOM 782 C CA . GLU A 1 104 ? -7.687 17.936 21.315 1.00 85.50 104 GLU A CA 1
ATOM 783 C C . GLU A 1 104 ? -6.946 16.644 20.981 1.00 85.50 104 GLU A C 1
ATOM 785 O O . GLU A 1 104 ? -6.072 16.247 21.750 1.00 85.50 104 GLU A O 1
ATOM 790 N N . GLY A 1 105 ? -7.189 16.052 19.809 1.00 86.38 105 GLY A N 1
ATOM 791 C CA . GLY A 1 105 ? -6.465 14.873 19.331 1.00 86.38 105 GLY A CA 1
ATOM 792 C C . GLY A 1 105 ? -4.951 15.096 19.243 1.00 86.38 105 GLY A C 1
ATOM 793 O O . GLY A 1 105 ? -4.177 14.292 19.765 1.00 86.38 105 GLY A O 1
ATOM 794 N N . PHE A 1 106 ? -4.512 16.220 18.665 1.00 88.62 106 PHE A N 1
ATOM 795 C CA . PHE A 1 106 ? -3.088 16.586 18.630 1.00 88.62 106 PHE A CA 1
ATOM 796 C C . PHE A 1 106 ? -2.516 16.861 20.023 1.00 88.62 106 PHE A C 1
ATOM 798 O O . PHE A 1 106 ? -1.391 16.465 20.318 1.00 88.62 106 PHE A O 1
ATOM 805 N N . THR A 1 107 ? -3.283 17.514 20.897 1.00 90.19 107 THR A N 1
ATOM 806 C CA . THR A 1 107 ? -2.851 17.798 22.273 1.00 90.19 107 THR A CA 1
ATOM 807 C C . THR A 1 107 ? -2.718 16.510 23.087 1.00 90.19 107 THR A C 1
ATOM 809 O O . THR A 1 107 ? -1.774 16.364 23.861 1.00 90.19 107 THR A O 1
ATOM 812 N N . TYR A 1 108 ? -3.634 15.560 22.901 1.00 88.31 108 TYR A N 1
ATOM 813 C CA . TYR A 1 108 ? -3.589 14.239 23.520 1.00 88.31 108 TYR A CA 1
ATOM 814 C C . TYR A 1 108 ? -2.352 13.463 23.064 1.00 88.31 108 TYR A C 1
ATOM 816 O O . TYR A 1 108 ? -1.572 12.992 23.894 1.00 88.31 108 TYR A O 1
ATOM 824 N N . LEU A 1 109 ? -2.120 13.429 21.750 1.00 87.62 109 LEU A N 1
ATOM 825 C CA . LEU A 1 109 ? -0.942 12.807 21.159 1.00 87.62 109 LEU A CA 1
ATOM 826 C C . LEU A 1 109 ? 0.355 13.424 21.698 1.00 87.62 109 LEU A C 1
ATOM 828 O O . LEU A 1 109 ? 1.278 12.696 22.038 1.00 87.62 109 LEU A O 1
ATOM 832 N N . ALA A 1 110 ? 0.404 14.753 21.834 1.00 86.56 110 ALA A N 1
ATOM 833 C CA . ALA A 1 110 ? 1.563 15.479 22.348 1.00 86.56 110 ALA A CA 1
ATOM 834 C C . ALA A 1 110 ? 1.829 15.252 23.851 1.00 86.56 110 ALA A C 1
ATOM 836 O O . ALA A 1 110 ? 2.945 15.475 24.321 1.00 86.56 110 ALA A O 1
ATOM 837 N N . ARG A 1 111 ? 0.824 14.831 24.627 1.00 90.62 111 ARG A N 1
ATOM 838 C CA . ARG A 1 111 ? 0.978 14.548 26.065 1.00 90.62 111 ARG A CA 1
ATOM 839 C C . ARG A 1 111 ? 1.462 13.125 26.325 1.00 90.62 111 ARG A C 1
ATOM 841 O O . ARG A 1 111 ? 2.263 12.910 27.239 1.00 90.62 111 ARG A O 1
ATOM 848 N N . ASP A 1 112 ? 1.009 12.158 25.533 1.00 90.94 112 ASP A N 1
ATOM 849 C CA . ASP A 1 112 ? 1.403 10.764 25.713 1.00 90.94 112 ASP A CA 1
ATOM 850 C C . ASP A 1 112 ? 2.743 10.460 25.026 1.00 90.94 112 ASP A C 1
ATOM 852 O O . ASP A 1 112 ? 2.852 10.255 23.816 1.00 90.94 112 ASP A O 1
ATOM 856 N N . HIS A 1 113 ? 3.790 10.356 25.843 1.00 87.38 113 HIS A N 1
ATOM 857 C CA . HIS A 1 113 ? 5.141 10.071 25.374 1.00 87.38 113 HIS A CA 1
ATOM 858 C C . HIS A 1 113 ? 5.268 8.682 24.729 1.00 87.38 113 HIS A C 1
ATOM 860 O O . HIS A 1 113 ? 6.171 8.475 23.918 1.00 87.38 113 HIS A O 1
ATOM 866 N N . ARG A 1 114 ? 4.397 7.717 25.059 1.00 90.50 114 ARG A N 1
ATOM 867 C CA . ARG A 1 114 ? 4.391 6.395 24.411 1.00 90.50 114 ARG A CA 1
ATOM 868 C C . ARG A 1 114 ? 3.873 6.510 22.984 1.00 90.50 114 ARG A C 1
ATOM 870 O O . ARG A 1 114 ? 4.500 5.966 22.079 1.00 90.50 114 ARG A O 1
ATOM 877 N N . LEU A 1 115 ? 2.791 7.261 22.780 1.00 89.50 115 LEU A N 1
ATOM 878 C CA . LEU A 1 115 ? 2.240 7.495 21.445 1.00 89.50 115 LEU A CA 1
ATOM 879 C C . LEU A 1 115 ? 3.218 8.273 20.562 1.00 89.50 115 LEU A C 1
ATOM 881 O O . LEU A 1 115 ? 3.431 7.879 19.418 1.00 89.50 115 LEU A O 1
ATOM 885 N N . ILE A 1 116 ? 3.881 9.305 21.098 1.00 91.12 116 ILE A N 1
ATOM 886 C CA . ILE A 1 116 ? 4.931 10.026 20.359 1.00 91.12 116 ILE A CA 1
ATOM 887 C C . ILE A 1 116 ? 6.062 9.081 19.959 1.00 91.12 116 ILE A C 1
ATOM 889 O O . ILE A 1 116 ? 6.501 9.122 18.815 1.00 91.12 116 ILE A O 1
ATOM 893 N N . ARG A 1 117 ? 6.532 8.211 20.863 1.00 91.12 117 ARG A N 1
ATOM 894 C CA . ARG A 1 117 ? 7.591 7.243 20.531 1.00 91.12 117 ARG A CA 1
ATOM 895 C C . ARG A 1 117 ? 7.166 6.330 19.387 1.00 91.12 117 ARG A C 1
ATOM 897 O O . ARG A 1 117 ? 7.922 6.192 18.433 1.00 91.12 117 ARG A O 1
ATOM 904 N N . ILE A 1 118 ? 5.963 5.757 19.451 1.00 91.56 118 ILE A N 1
ATOM 905 C CA . ILE A 1 118 ? 5.422 4.906 18.379 1.00 91.56 118 ILE A CA 1
ATOM 906 C C . ILE A 1 118 ? 5.358 5.683 17.060 1.00 91.56 118 ILE A C 1
ATOM 908 O O . ILE A 1 118 ? 5.775 5.173 16.023 1.00 91.56 118 ILE A O 1
ATOM 912 N N . LEU A 1 119 ? 4.892 6.930 17.102 1.00 90.94 119 LEU A N 1
ATOM 913 C CA . LEU A 1 119 ? 4.781 7.787 15.928 1.00 90.94 119 LEU A CA 1
ATOM 914 C C . LEU A 1 119 ? 6.149 8.122 15.324 1.00 90.94 119 LEU A C 1
ATOM 916 O O . LEU A 1 119 ? 6.319 8.012 14.114 1.00 90.94 119 LEU A O 1
ATOM 920 N N . VAL A 1 120 ? 7.140 8.464 16.148 1.00 92.50 120 VAL A N 1
ATOM 921 C CA . VAL A 1 120 ? 8.516 8.722 15.700 1.00 92.50 120 VAL A CA 1
ATOM 922 C C . VAL A 1 120 ? 9.130 7.465 15.086 1.00 92.50 120 VAL A C 1
ATOM 924 O O . VAL A 1 120 ? 9.713 7.550 14.008 1.00 92.50 120 V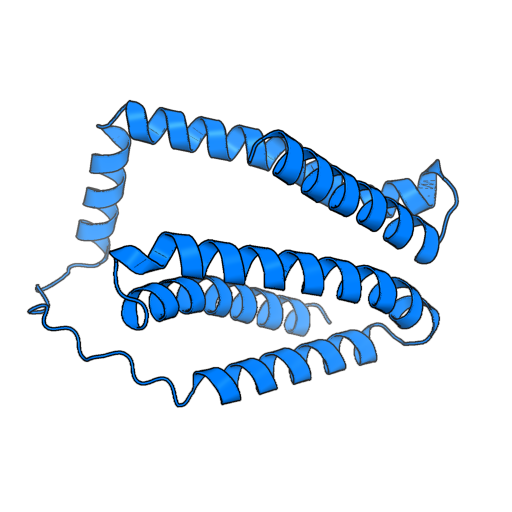AL A O 1
ATOM 927 N N . PHE A 1 121 ? 8.955 6.296 15.709 1.00 92.38 121 PHE A N 1
ATOM 928 C CA . PHE A 1 121 ? 9.391 5.025 15.123 1.00 92.38 121 PHE A CA 1
ATOM 929 C C . PHE A 1 121 ? 8.722 4.761 13.773 1.00 92.38 121 PHE A C 1
ATOM 931 O O . PHE A 1 121 ? 9.404 4.383 12.823 1.00 92.38 121 PHE A O 1
ATOM 938 N N . GLY A 1 122 ? 7.416 5.010 13.665 1.00 91.06 122 GLY A N 1
ATOM 939 C CA . GLY A 1 122 ? 6.680 4.891 12.410 1.00 91.06 122 GLY A CA 1
ATOM 940 C C . GLY A 1 122 ? 7.227 5.819 11.327 1.00 91.06 122 GLY A C 1
ATOM 941 O O . GLY A 1 122 ? 7.471 5.369 10.211 1.00 91.06 122 GLY A O 1
ATOM 942 N N . ILE A 1 123 ? 7.488 7.086 11.662 1.00 92.19 123 ILE A N 1
ATOM 943 C CA . ILE A 1 123 ? 8.085 8.061 10.738 1.00 92.19 123 ILE A CA 1
ATOM 944 C C . ILE A 1 123 ? 9.467 7.597 10.283 1.00 92.19 123 ILE A C 1
ATOM 946 O O . ILE A 1 123 ? 9.725 7.588 9.085 1.00 92.19 123 ILE A O 1
ATOM 950 N N . LEU A 1 124 ? 10.341 7.189 11.205 1.00 93.50 124 LEU A N 1
ATOM 951 C CA . LEU A 1 124 ? 11.694 6.739 10.870 1.00 93.50 124 LEU A CA 1
ATOM 952 C C . LEU A 1 124 ? 11.672 5.489 9.987 1.00 93.50 124 LEU A C 1
ATOM 954 O O . LEU A 1 124 ? 12.366 5.446 8.973 1.00 93.50 124 LEU A O 1
ATOM 958 N N . ALA A 1 125 ? 10.835 4.507 10.323 1.00 89.25 125 ALA A N 1
ATOM 959 C CA . ALA A 1 125 ? 10.667 3.306 9.514 1.00 89.25 125 ALA A CA 1
ATOM 960 C C . ALA A 1 125 ? 10.175 3.655 8.101 1.00 89.25 125 ALA A C 1
ATOM 962 O O . ALA A 1 125 ? 10.748 3.205 7.111 1.00 89.25 125 ALA A O 1
ATOM 963 N N . ASN A 1 126 ? 9.156 4.512 7.987 1.00 89.31 126 ASN A N 1
ATOM 964 C CA . ASN A 1 126 ? 8.613 4.910 6.689 1.00 89.31 126 ASN A CA 1
ATOM 965 C C . ASN A 1 126 ? 9.615 5.746 5.875 1.00 89.31 126 ASN A C 1
ATOM 967 O O . ASN A 1 126 ? 9.729 5.582 4.659 1.00 89.31 126 ASN A O 1
ATOM 971 N N . TRP A 1 127 ? 10.393 6.591 6.553 1.00 90.38 127 TRP A N 1
ATOM 972 C CA . TRP A 1 127 ? 11.454 7.393 5.954 1.00 90.38 127 TRP A CA 1
ATOM 973 C C . TRP A 1 127 ? 12.598 6.541 5.396 1.00 90.38 127 TRP A C 1
ATOM 975 O O . TRP A 1 127 ? 13.174 6.913 4.381 1.00 90.38 127 TRP A O 1
ATOM 985 N N . MET A 1 128 ? 12.897 5.380 5.987 1.00 88.00 128 MET A N 1
ATOM 986 C CA . MET A 1 128 ? 13.879 4.440 5.429 1.00 88.00 128 MET A CA 1
ATOM 987 C C . MET A 1 128 ? 13.339 3.671 4.214 1.00 88.00 128 MET A C 1
ATOM 989 O O . MET A 1 128 ? 14.090 3.396 3.282 1.00 88.00 128 MET A O 1
ATOM 993 N N . ILE A 1 129 ? 12.044 3.341 4.200 1.00 86.25 129 ILE A N 1
ATOM 994 C CA . ILE A 1 129 ? 11.418 2.543 3.130 1.00 86.25 129 ILE A CA 1
ATOM 995 C C . ILE A 1 129 ? 11.128 3.392 1.882 1.00 86.25 129 ILE A C 1
ATOM 997 O O . ILE A 1 129 ? 11.330 2.946 0.754 1.00 86.25 129 ILE A O 1
ATOM 1001 N N . THR A 1 130 ? 10.681 4.635 2.065 1.00 88.56 130 THR A N 1
ATOM 1002 C CA . THR A 1 130 ? 10.223 5.499 0.962 1.00 88.56 130 THR A CA 1
ATOM 1003 C C . THR A 1 130 ? 11.289 5.741 -0.122 1.00 88.56 130 THR A C 1
ATOM 1005 O O . THR A 1 130 ? 10.962 5.600 -1.302 1.00 88.56 130 THR A O 1
ATOM 1008 N N . PRO A 1 131 ? 12.560 6.060 0.206 1.00 89.06 131 PRO A N 1
ATOM 1009 C CA . PRO A 1 131 ? 13.610 6.244 -0.793 1.00 89.06 131 PRO A CA 1
ATOM 1010 C C . PRO A 1 131 ? 13.900 4.971 -1.579 1.00 89.06 131 PRO A C 1
ATOM 1012 O O . PRO A 1 131 ? 14.143 5.059 -2.777 1.00 89.06 131 PRO A O 1
ATOM 1015 N N . VAL A 1 132 ? 13.844 3.802 -0.929 1.00 87.50 132 VAL A N 1
ATOM 1016 C CA . VAL A 1 132 ? 14.030 2.514 -1.607 1.00 87.50 132 VAL A CA 1
ATOM 1017 C C . VAL A 1 132 ? 12.961 2.362 -2.682 1.00 87.50 132 VAL A C 1
ATOM 1019 O O . VAL A 1 132 ? 13.313 2.220 -3.847 1.00 87.50 132 VAL A O 1
ATOM 1022 N N . ASN A 1 133 ? 11.683 2.530 -2.338 1.00 86.25 133 ASN A N 1
ATOM 1023 C CA . ASN A 1 133 ? 10.581 2.415 -3.300 1.00 86.25 133 ASN A CA 1
ATOM 1024 C C . ASN A 1 133 ? 10.677 3.449 -4.438 1.00 86.25 133 ASN A C 1
ATOM 1026 O O . ASN A 1 133 ? 10.444 3.126 -5.601 1.00 86.25 133 ASN A O 1
ATOM 1030 N N . ALA A 1 134 ? 11.050 4.694 -4.128 1.00 86.69 134 ALA A N 1
ATOM 1031 C CA . ALA A 1 134 ? 11.135 5.765 -5.123 1.00 86.69 134 ALA A CA 1
ATOM 1032 C C . ALA A 1 134 ? 12.338 5.619 -6.073 1.00 86.69 134 ALA A C 1
ATOM 1034 O O . ALA A 1 134 ? 12.259 5.994 -7.246 1.00 86.69 134 ALA A O 1
ATOM 1035 N N . LEU A 1 135 ? 13.461 5.097 -5.575 1.00 90.50 135 LEU A N 1
ATOM 1036 C CA . LEU A 1 135 ? 14.714 4.998 -6.324 1.00 90.50 135 LEU A CA 1
ATOM 1037 C C . LEU A 1 135 ? 14.928 3.627 -6.965 1.00 90.50 135 LEU A C 1
ATOM 1039 O O . LEU A 1 135 ? 15.793 3.519 -7.833 1.00 90.50 135 LEU A O 1
ATOM 1043 N N . LEU A 1 136 ? 14.141 2.607 -6.613 1.00 89.00 136 LEU A N 1
ATOM 1044 C CA . LEU A 1 136 ? 14.306 1.253 -7.144 1.00 89.00 136 LEU A CA 1
ATOM 1045 C C . LEU A 1 136 ? 14.162 1.201 -8.672 1.00 89.00 136 LEU A C 1
ATOM 1047 O O . LEU A 1 136 ? 14.983 0.579 -9.346 1.00 89.00 136 LEU A O 1
ATOM 1051 N N . ALA A 1 137 ? 13.176 1.902 -9.241 1.00 87.75 137 ALA A N 1
ATOM 1052 C CA . ALA A 1 137 ? 13.001 1.982 -10.694 1.00 87.75 137 ALA A CA 1
ATOM 1053 C C . ALA A 1 137 ? 14.168 2.714 -11.398 1.00 87.75 137 ALA A C 1
ATOM 1055 O O . ALA A 1 137 ? 14.752 2.146 -12.328 1.00 87.75 137 ALA A O 1
ATOM 1056 N N . PRO A 1 138 ? 14.581 3.925 -10.965 1.00 89.12 138 PRO A N 1
ATOM 1057 C CA . PRO A 1 138 ? 15.801 4.565 -11.458 1.00 89.12 138 PRO A CA 1
ATOM 1058 C C . PRO A 1 138 ? 17.059 3.705 -11.309 1.00 89.12 138 PRO A C 1
ATOM 1060 O O . PRO A 1 138 ? 17.894 3.700 -12.209 1.00 89.12 138 PRO A O 1
ATOM 1063 N N . PHE A 1 139 ? 17.200 2.969 -10.207 1.00 89.44 139 PHE A N 1
ATOM 1064 C CA . PHE A 1 139 ? 18.335 2.084 -9.949 1.00 89.44 139 PHE A CA 1
ATOM 1065 C C . PHE A 1 139 ? 18.370 0.906 -10.931 1.00 89.44 139 PHE A C 1
ATOM 1067 O O . PHE A 1 139 ? 19.396 0.664 -11.570 1.00 89.44 139 PHE A O 1
ATOM 1074 N N . ALA A 1 140 ? 17.232 0.232 -11.128 1.00 89.50 140 ALA A N 1
ATOM 1075 C CA . ALA A 1 140 ? 17.099 -0.848 -12.102 1.00 89.50 140 ALA A CA 1
ATOM 1076 C C . ALA A 1 140 ? 17.486 -0.384 -13.515 1.00 89.50 140 ALA A C 1
ATOM 1078 O O . ALA A 1 140 ? 18.205 -1.086 -14.225 1.00 89.50 140 ALA A O 1
ATOM 1079 N N . LYS A 1 141 ? 17.062 0.827 -13.895 1.00 88.38 141 LYS A N 1
ATOM 1080 C CA . LYS A 1 141 ? 17.331 1.398 -15.216 1.00 88.38 141 LYS A CA 1
ATOM 1081 C C . LYS A 1 141 ? 18.767 1.899 -15.387 1.00 88.38 141 LYS A C 1
ATOM 1083 O O . LYS A 1 141 ? 19.404 1.581 -16.383 1.00 88.38 141 LYS A O 1
ATOM 1088 N N . ASN A 1 142 ? 19.260 2.715 -14.458 1.00 90.88 142 ASN A N 1
ATOM 1089 C CA . ASN A 1 142 ? 20.489 3.491 -14.650 1.00 90.88 142 ASN A CA 1
ATOM 1090 C C . ASN A 1 142 ? 21.744 2.792 -14.109 1.00 90.88 142 ASN A C 1
ATOM 1092 O O . ASN A 1 142 ? 22.844 3.138 -14.526 1.00 90.88 142 ASN A O 1
ATOM 1096 N N . VAL A 1 143 ? 21.599 1.848 -13.172 1.00 91.12 143 VAL A N 1
ATOM 1097 C CA . VAL A 1 143 ? 22.736 1.141 -12.553 1.00 91.12 143 VAL A CA 1
ATOM 1098 C C . VAL A 1 143 ? 22.838 -0.288 -13.067 1.00 91.12 143 VAL A C 1
ATOM 1100 O O . VAL A 1 143 ? 23.918 -0.722 -13.456 1.00 91.12 143 VAL A O 1
ATOM 1103 N N . ILE A 1 144 ? 21.716 -1.013 -13.101 1.00 88.75 144 ILE A N 1
ATOM 1104 C CA . ILE A 1 144 ? 21.670 -2.401 -13.594 1.00 88.75 144 ILE A CA 1
ATOM 1105 C C . ILE A 1 144 ? 21.510 -2.449 -15.126 1.00 88.75 144 ILE A C 1
ATOM 1107 O O . ILE A 1 144 ? 21.692 -3.502 -15.729 1.00 88.75 144 ILE A O 1
ATOM 1111 N N . TRP A 1 145 ? 21.225 -1.310 -15.774 1.00 87.00 145 TRP A N 1
ATOM 1112 C CA . TRP A 1 145 ? 20.957 -1.221 -17.219 1.00 87.00 145 TRP A CA 1
ATOM 1113 C C . TRP A 1 145 ? 19.794 -2.127 -17.657 1.00 87.00 145 TRP A C 1
ATOM 1115 O O . TRP A 1 145 ? 19.725 -2.588 -18.795 1.00 87.00 145 TRP A O 1
ATOM 1125 N N . GLY A 1 146 ? 18.879 -2.399 -16.724 1.00 83.62 146 GLY A N 1
ATOM 1126 C CA . GLY A 1 146 ? 17.709 -3.240 -16.910 1.00 83.62 146 GLY A CA 1
ATOM 1127 C C . GLY A 1 146 ? 16.477 -2.461 -17.370 1.00 83.62 146 GLY A C 1
ATOM 1128 O O . GLY A 1 146 ? 16.423 -1.232 -17.338 1.00 83.62 146 GLY A O 1
ATOM 1129 N N . GLY A 1 147 ? 15.455 -3.201 -17.797 1.00 84.50 147 GLY A N 1
ATOM 1130 C CA . GLY A 1 147 ? 14.154 -2.654 -18.192 1.00 84.50 147 GLY A CA 1
ATOM 1131 C C . GLY A 1 147 ? 13.070 -2.856 -17.130 1.00 84.50 147 GLY A C 1
ATOM 1132 O O . GLY A 1 147 ? 13.353 -3.145 -15.967 1.00 84.50 147 GLY A O 1
ATOM 1133 N N . ALA A 1 148 ? 11.806 -2.777 -17.556 1.00 81.56 148 ALA A N 1
ATOM 1134 C CA . ALA A 1 148 ? 10.644 -3.033 -16.699 1.00 81.56 148 ALA A CA 1
ATOM 1135 C C . ALA A 1 148 ? 10.703 -4.416 -16.022 1.00 81.56 148 ALA A C 1
ATOM 1137 O O . ALA A 1 148 ? 10.418 -4.528 -14.836 1.00 81.56 148 ALA A O 1
ATOM 1138 N N . ASN A 1 149 ? 11.175 -5.445 -16.735 1.00 82.75 149 ASN A N 1
ATOM 1139 C CA . ASN A 1 149 ? 11.307 -6.799 -16.186 1.00 82.75 149 ASN A CA 1
ATOM 1140 C C . ASN A 1 149 ? 12.296 -6.872 -15.015 1.00 82.75 149 ASN A C 1
ATOM 1142 O O . ASN A 1 149 ? 12.044 -7.575 -14.042 1.00 82.75 149 ASN A O 1
ATOM 1146 N N . THR A 1 150 ? 13.411 -6.139 -15.086 1.00 85.69 150 THR A N 1
ATOM 1147 C CA . THR A 1 150 ? 14.409 -6.097 -14.008 1.00 85.69 150 THR A CA 1
ATOM 1148 C C . THR A 1 150 ? 13.843 -5.405 -12.776 1.00 85.69 150 THR A C 1
ATOM 1150 O O . THR A 1 150 ? 14.017 -5.899 -11.667 1.00 85.69 150 THR A O 1
ATOM 1153 N N . PHE A 1 151 ? 13.124 -4.296 -12.966 1.00 86.44 151 PHE A N 1
ATOM 1154 C CA . PHE A 1 151 ? 12.420 -3.618 -11.880 1.00 86.44 151 PHE A CA 1
ATOM 1155 C C . PHE A 1 151 ? 11.390 -4.542 -11.210 1.00 86.44 151 PHE A C 1
ATOM 1157 O O . PHE A 1 151 ? 11.433 -4.715 -9.994 1.00 86.44 151 PHE A O 1
ATOM 1164 N N . SER A 1 152 ? 10.537 -5.210 -11.995 1.00 86.25 152 SER A N 1
ATOM 1165 C CA . SER A 1 152 ? 9.559 -6.174 -11.473 1.00 86.25 152 SER A CA 1
ATOM 1166 C C . SER A 1 152 ? 10.217 -7.335 -10.723 1.00 86.25 152 SER A C 1
ATOM 1168 O O . SER A 1 152 ? 9.707 -7.756 -9.691 1.00 86.25 152 SER A O 1
ATOM 1170 N N . LEU A 1 153 ? 11.359 -7.843 -11.199 1.00 88.00 153 LEU A N 1
ATOM 1171 C CA . LEU A 1 153 ? 12.090 -8.919 -10.524 1.00 88.00 153 LEU A CA 1
ATOM 1172 C C . LEU A 1 153 ? 12.665 -8.473 -9.169 1.00 88.00 153 LEU A C 1
ATOM 1174 O O . LEU A 1 153 ? 12.619 -9.238 -8.207 1.00 88.00 153 LEU A O 1
ATOM 1178 N N . LEU A 1 154 ? 13.185 -7.245 -9.084 1.00 89.38 154 LEU A N 1
ATOM 1179 C CA . LEU A 1 154 ? 13.691 -6.678 -7.830 1.00 89.38 154 LEU A CA 1
ATOM 1180 C C . LEU A 1 154 ? 12.567 -6.479 -6.809 1.00 89.38 154 LEU A C 1
ATOM 1182 O O . LEU A 1 154 ? 12.722 -6.869 -5.655 1.00 89.38 154 LEU A O 1
ATOM 1186 N N . GLU A 1 155 ? 11.426 -5.942 -7.240 1.00 87.81 155 GLU A N 1
ATOM 1187 C CA . GLU A 1 155 ? 10.222 -5.832 -6.406 1.00 87.81 155 GLU A CA 1
ATOM 1188 C C . GLU A 1 155 ? 9.747 -7.207 -5.910 1.00 87.81 155 GLU A C 1
ATOM 1190 O O . GLU A 1 155 ? 9.477 -7.392 -4.724 1.00 87.81 155 GLU A O 1
ATOM 1195 N N . LEU A 1 156 ? 9.724 -8.221 -6.784 1.00 89.12 156 LEU A N 1
ATOM 1196 C CA . LEU A 1 156 ? 9.367 -9.586 -6.386 1.00 89.12 156 LEU A CA 1
ATOM 1197 C C . LEU A 1 156 ? 10.313 -10.142 -5.319 1.00 89.12 156 LEU A C 1
ATOM 1199 O O . LEU A 1 156 ? 9.849 -10.759 -4.361 1.00 89.12 156 LEU A O 1
ATOM 1203 N N . ALA A 1 157 ? 11.620 -9.902 -5.445 1.00 89.38 157 ALA A N 1
ATOM 1204 C CA . ALA A 1 157 ? 12.590 -10.316 -4.435 1.00 89.38 157 ALA A CA 1
ATOM 1205 C C . ALA A 1 157 ? 12.333 -9.635 -3.077 1.00 89.38 157 ALA A C 1
ATOM 1207 O O . ALA A 1 157 ? 12.404 -10.302 -2.041 1.00 89.38 157 ALA A O 1
ATOM 1208 N N . LEU A 1 158 ? 11.975 -8.344 -3.071 1.00 88.38 158 LEU A N 1
ATOM 1209 C CA . LEU A 1 158 ? 11.608 -7.616 -1.850 1.00 88.38 158 LEU A CA 1
ATOM 1210 C C . LEU A 1 158 ? 10.345 -8.193 -1.202 1.00 88.38 158 LEU A C 1
ATOM 1212 O O . LEU A 1 158 ? 10.334 -8.433 0.008 1.00 88.38 158 LEU A O 1
ATOM 1216 N N . VAL A 1 159 ? 9.305 -8.476 -1.990 1.00 86.81 159 VAL A N 1
ATOM 1217 C CA . VAL A 1 159 ? 8.053 -9.053 -1.474 1.00 86.81 159 VAL A CA 1
ATOM 1218 C C . VAL A 1 159 ? 8.275 -10.462 -0.927 1.00 86.81 159 VAL A C 1
ATOM 1220 O O . VAL A 1 159 ? 7.804 -10.770 0.168 1.00 86.81 159 VAL A O 1
ATOM 1223 N N . ILE A 1 160 ? 9.033 -11.309 -1.630 1.00 87.75 160 ILE A N 1
ATOM 1224 C CA . ILE A 1 160 ? 9.387 -12.654 -1.150 1.00 87.75 160 ILE A CA 1
ATOM 1225 C C . ILE A 1 160 ? 10.187 -12.564 0.154 1.00 87.75 160 ILE A C 1
ATOM 1227 O O . ILE A 1 160 ? 9.884 -13.291 1.101 1.00 87.75 160 ILE A O 1
ATOM 1231 N N . GLY A 1 161 ? 11.154 -11.646 0.243 1.00 88.12 161 GLY A N 1
ATOM 1232 C CA . GLY A 1 161 ? 11.896 -11.385 1.477 1.00 88.12 161 GLY A CA 1
ATOM 1233 C C . GLY A 1 161 ? 10.984 -10.948 2.626 1.00 88.12 161 GLY A C 1
ATOM 1234 O O . GLY A 1 161 ? 11.104 -11.460 3.738 1.00 88.12 161 GLY A O 1
ATOM 1235 N N . GLY A 1 162 ? 10.016 -10.069 2.351 1.00 86.19 162 GLY A N 1
ATOM 1236 C CA . GLY A 1 162 ? 9.013 -9.630 3.323 1.00 86.19 162 GLY A CA 1
ATOM 1237 C C . GLY A 1 162 ? 8.109 -10.764 3.814 1.00 86.19 162 GLY A C 1
ATOM 1238 O O . GLY A 1 162 ? 7.850 -10.874 5.013 1.00 86.19 162 GLY A O 1
ATOM 1239 N N . ILE A 1 163 ? 7.670 -11.649 2.915 1.00 84.81 163 ILE A N 1
ATOM 1240 C CA . ILE A 1 163 ? 6.898 -12.848 3.274 1.00 84.81 163 ILE A CA 1
ATOM 1241 C C . ILE A 1 163 ? 7.757 -13.803 4.108 1.00 84.81 163 ILE A C 1
ATOM 1243 O O . ILE A 1 163 ? 7.293 -14.278 5.143 1.00 84.81 163 ILE A O 1
ATOM 1247 N N . GLY A 1 164 ? 9.007 -14.043 3.703 1.00 86.31 164 GLY A N 1
ATOM 1248 C CA . GLY A 1 164 ? 9.948 -14.893 4.433 1.00 86.31 164 GLY A CA 1
ATOM 1249 C C . GLY A 1 164 ? 10.194 -14.391 5.855 1.00 86.31 164 GLY A C 1
ATOM 1250 O O . GLY A 1 164 ? 10.047 -15.150 6.809 1.00 86.31 164 GLY A O 1
ATOM 1251 N N . MET A 1 165 ? 10.460 -13.092 6.015 1.00 85.62 165 MET A N 1
ATOM 1252 C CA . MET A 1 165 ? 10.560 -12.457 7.332 1.00 85.62 165 MET A CA 1
ATOM 1253 C C . MET A 1 165 ? 9.258 -12.605 8.122 1.00 85.62 165 MET A C 1
ATOM 1255 O O . MET A 1 165 ? 9.282 -12.992 9.284 1.00 85.62 165 MET A O 1
ATOM 1259 N N . SER A 1 166 ? 8.103 -12.370 7.499 1.00 80.62 166 SER A N 1
ATOM 1260 C CA . SER A 1 166 ? 6.814 -12.520 8.177 1.00 80.62 166 SER A CA 1
ATOM 1261 C C . SER A 1 166 ? 6.539 -13.942 8.668 1.00 80.62 166 SER A C 1
ATOM 1263 O O . SER A 1 166 ? 5.800 -14.071 9.634 1.00 80.62 1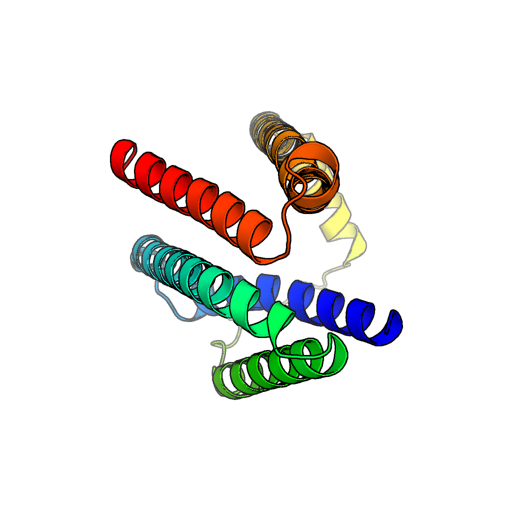66 SER A O 1
ATOM 1265 N N . LEU A 1 167 ? 7.065 -14.979 8.011 1.00 81.56 167 LEU A N 1
ATOM 1266 C CA . LEU A 1 167 ? 6.928 -16.369 8.458 1.00 81.56 167 LEU A CA 1
ATOM 1267 C C . LEU A 1 167 ? 7.904 -16.713 9.588 1.00 81.56 167 LEU A C 1
ATOM 1269 O O . LEU A 1 167 ? 7.578 -17.532 10.435 1.00 81.56 167 LEU A O 1
ATOM 1273 N N . LEU A 1 168 ? 9.088 -16.094 9.608 1.00 81.81 168 LEU A N 1
ATOM 1274 C CA . LEU A 1 168 ? 10.084 -16.298 10.666 1.00 81.81 168 LEU A CA 1
ATOM 1275 C C . LEU A 1 168 ? 9.692 -15.638 11.996 1.00 81.81 168 LEU A C 1
ATOM 1277 O O . LEU A 1 168 ? 10.122 -16.098 13.049 1.00 81.81 168 LEU A O 1
ATOM 1281 N N . TYR A 1 169 ? 8.917 -14.552 11.941 1.00 70.69 169 TYR A N 1
ATOM 1282 C CA . TYR A 1 169 ? 8.465 -13.787 13.110 1.00 70.69 169 TYR A CA 1
ATOM 1283 C C . TYR A 1 169 ? 6.997 -14.058 13.508 1.00 70.69 169 TYR A C 1
ATOM 1285 O O . TYR A 1 169 ? 6.500 -13.383 14.412 1.00 70.69 169 TYR A O 1
ATOM 1293 N N . ALA A 1 170 ? 6.304 -14.983 12.830 1.00 54.50 170 ALA A N 1
ATOM 1294 C CA . ALA A 1 170 ? 4.951 -15.441 13.178 1.00 54.50 170 ALA A CA 1
ATOM 1295 C C . ALA A 1 170 ? 4.995 -16.566 14.221 1.00 54.50 170 ALA A C 1
ATOM 1297 O O . ALA A 1 170 ? 4.092 -16.574 15.088 1.00 54.50 170 ALA A O 1
#

Radius of gyration: 20.13 Å; chains: 1; bounding box: 49×38×50 Å

Secondary structure (DSSP, 8-state):
-HHHHHHHHHHHHHHHHHHHHHHHHHS-GGGHHHH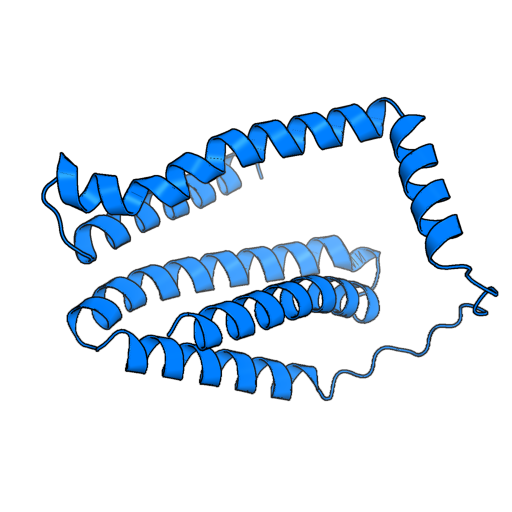HHHHHHHHHHHHHHHHHHHHHHHHHS-HHHHHHHHHHHHHHHHHHHTT--PPPP-S------HHHHHHHHHHHHHH-HHHHHHHHHHHHHHHHHHHHHHHHHHHHHHTS---HHHHHHHHHHHHHHHHHHHHH--

InterPro domains:
  IPR011701 Major facilitator superfamily [PF07690] (6-165)
  IPR036259 MFS transporter superfamily [G3DSA:1.20.1250.20] (2-170)
  IPR036259 MFS transporter superfamily [SSF103473] (8-169)

Foldseek 3Di:
DVVLVVVVVVLVVVVVVVVLVLCPQVDDPVCVVVVVVVVVVCVLVCLLVCLVVVLVDVVPDDPVVVSVVVVVVSVVVCVVCVPSDRDDDPDDDDPDPPVVVVVVVVVVCVVDPVSVVVVVVVVVVCVVVVCCVVCLQVCCCPPVVHDSNSSSVVSNVVSVVVVVVVVVVD

Sequence (170 aa):
MLSLLAVQTLLQVIGGNTAFKVVTRIVASEQLPVANAYLSTLDRVGTLAGLLAGGLLISGFSITVILGMEAVVHLIAWFLLFPLRSAPDKAVKPKLTYWNDLREGFTYLARDHRLIRILVFGILANWMITPVNALLAPFAKNVIWGGANTFSLLELALVIGGIGMSLLYA

pLDDT: mean 82.52, std 9.1, range [53.75, 93.5]